Protein AF-S4P0D0-F1 (afdb_monomer)

Nearest PDB structures (foldseek):
  7x1w-assembly1_B  TM=7.779E-01  e=4.301E-10  Homo sapiens
  7shn-assembly1_A  TM=6.141E-01  e=1.086E-09  Homo sapiens
  7shn-assembly1_B  TM=6.143E-01  e=1.155E-09  Homo sapiens
  7yrq-assembly1_B  TM=6.331E-01  e=2.422E-09  Homo sapiens
  7xec-assembly1_B  TM=6.605E-01  e=6.501E-09  Homo sapiens

Solvent-accessible surface area (backbone atoms only — not comparable to full-atom values): 8969 Å² total; per-residue (Å²): 115,72,69,62,68,52,46,54,59,51,52,48,52,55,50,49,50,55,50,52,29,53,51,49,16,49,54,51,30,54,52,51,47,52,51,51,50,52,58,38,63,42,91,55,36,52,58,43,44,76,75,71,35,87,86,52,75,61,56,69,57,48,59,57,54,50,46,50,55,50,28,49,50,52,20,52,49,51,46,66,48,47,53,57,52,52,53,51,49,50,52,53,51,51,51,50,53,51,40,68,73,63,79,50,72,72,61,59,65,59,48,52,51,50,50,52,52,51,49,51,52,51,49,48,59,70,69,48,67,63,58,68,58,54,51,50,52,51,52,52,52,53,50,50,52,52,52,54,50,52,51,48,64,76,43,40,68,63,52,64,74,77,105

InterPro domains:
  IPR011527 ABC transporter type 1, transmembrane domain [PF06472] (2-163)
  IPR050835 ATP-binding cassette sub-family D [PTHR11384] (1-163)

Sequence (163 aa):
MQWFGIAVPATFINSMIRYLESRLALAFRTRLVNHAYELYFKNQTYYKVANLDARIENADHRLTEDVSVFTQSVAHLYSSLTKPCFDLLLIVLTLASYSSKMKGNIFIGPGIATVVICFTGQLLRLLSPRFGALAGEEARMKANLRHVHSRLIAHAEEVAFYG

Secondary structure (DSSP, 8-state):
-HHHHHHHHHHHHHHHHHHHHHHHHHHHHHHHHHHHHHHHHGGGHHHHHHHT-TTSTTHHHIIIIIHHHHHHHHHHHHHHHHHHHHHHHHHHHHHHHHHHHS-S-TTHHHHHHHHHHHHHHHHHHHHS--HHHHHHHHHHHHHHHHHHHHHHHHTHHHHHHH-

Structure (mmCIF, N/CA/C/O backbone):
data_AF-S4P0D0-F1
#
_entry.id   AF-S4P0D0-F1
#
loop_
_atom_site.group_PDB
_atom_site.id
_atom_site.type_symbol
_atom_site.label_atom_id
_atom_site.label_alt_id
_atom_site.label_comp_id
_atom_site.label_asym_id
_atom_site.label_entity_id
_atom_site.label_seq_id
_atom_site.pdbx_PDB_ins_code
_atom_site.Cartn_x
_atom_site.Cartn_y
_atom_site.Cartn_z
_atom_site.occupancy
_atom_site.B_iso_or_equiv
_atom_site.auth_seq_id
_atom_site.auth_comp_id
_atom_site.auth_asym_id
_atom_site.auth_atom_id
_atom_site.pdbx_PDB_model_num
ATOM 1 N N . MET A 1 1 ? 31.768 -14.540 -17.395 1.00 52.28 1 MET A N 1
ATOM 2 C CA . MET A 1 1 ? 31.944 -13.567 -16.288 1.00 52.28 1 MET A CA 1
ATOM 3 C C . MET A 1 1 ? 31.098 -12.291 -16.414 1.00 52.28 1 MET A C 1
ATOM 5 O O . MET A 1 1 ? 30.751 -11.732 -15.386 1.00 52.28 1 MET A O 1
ATOM 9 N N . GLN A 1 2 ? 30.697 -11.840 -17.614 1.00 56.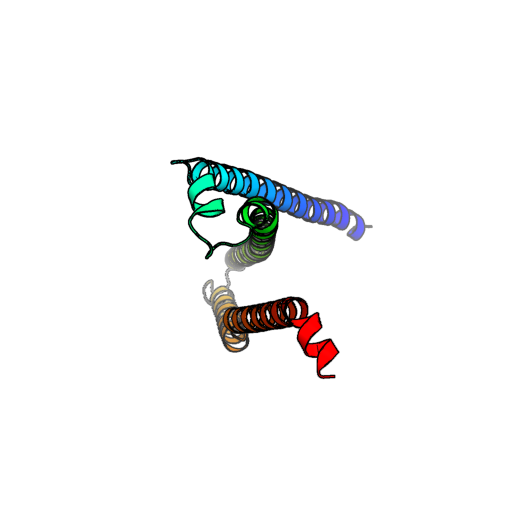16 2 GLN A N 1
ATOM 10 C CA . GLN A 1 2 ? 29.901 -10.603 -17.790 1.00 56.16 2 GLN A CA 1
ATOM 11 C C . GLN A 1 2 ? 28.488 -10.639 -17.162 1.00 56.16 2 GLN A C 1
ATOM 13 O O . GLN A 1 2 ? 27.999 -9.611 -16.708 1.00 56.16 2 GLN A O 1
ATOM 18 N N . TRP A 1 3 ? 27.856 -11.814 -17.055 1.00 60.34 3 TRP A N 1
ATOM 19 C CA . TRP A 1 3 ? 26.532 -11.972 -16.429 1.00 60.34 3 TRP A CA 1
ATOM 20 C C . TRP A 1 3 ? 26.518 -11.712 -14.913 1.00 60.34 3 TRP A C 1
ATOM 22 O O . TRP A 1 3 ? 25.574 -11.115 -14.401 1.00 60.34 3 TRP A O 1
ATOM 32 N N . PHE A 1 4 ? 27.580 -12.092 -14.195 1.00 65.31 4 PHE A N 1
ATOM 33 C CA . PHE A 1 4 ? 27.685 -11.836 -12.752 1.00 65.31 4 PHE A CA 1
ATOM 34 C C . PHE A 1 4 ? 27.838 -10.339 -12.442 1.00 65.31 4 PHE A C 1
ATOM 36 O O . PHE A 1 4 ? 27.270 -9.857 -11.466 1.00 65.31 4 PHE A O 1
ATOM 43 N N . GLY A 1 5 ? 28.536 -9.587 -13.302 1.00 70.12 5 GLY A N 1
ATOM 44 C CA . GLY A 1 5 ? 28.717 -8.139 -13.140 1.00 70.12 5 GLY A CA 1
ATOM 45 C C . GLY A 1 5 ? 27.428 -7.326 -13.304 1.00 70.12 5 GLY A C 1
ATOM 46 O O . GLY A 1 5 ? 27.307 -6.263 -12.708 1.00 70.12 5 GLY A O 1
ATOM 47 N N . ILE A 1 6 ? 26.451 -7.837 -14.060 1.00 71.25 6 ILE A N 1
ATOM 48 C CA . ILE A 1 6 ? 25.135 -7.202 -14.258 1.00 71.25 6 ILE A CA 1
ATOM 49 C C . ILE A 1 6 ? 24.157 -7.594 -13.134 1.00 71.25 6 ILE A C 1
ATOM 51 O O . ILE A 1 6 ? 23.289 -6.807 -12.757 1.00 71.25 6 ILE A O 1
ATOM 55 N N . ALA A 1 7 ? 24.327 -8.777 -12.536 1.00 68.81 7 ALA A N 1
ATOM 56 C CA . ALA A 1 7 ? 23.468 -9.265 -11.459 1.00 68.81 7 ALA A CA 1
ATOM 57 C C . ALA A 1 7 ? 23.605 -8.452 -10.155 1.00 68.81 7 ALA A C 1
ATOM 59 O O . ALA A 1 7 ? 22.614 -8.226 -9.460 1.00 68.81 7 ALA A O 1
ATOM 60 N N . VAL A 1 8 ? 24.805 -7.961 -9.832 1.00 73.88 8 VAL A N 1
ATOM 61 C CA . VAL A 1 8 ? 25.052 -7.152 -8.622 1.00 73.88 8 VAL A CA 1
ATOM 62 C C . VAL A 1 8 ? 24.289 -5.813 -8.640 1.00 73.88 8 VAL A C 1
ATOM 64 O O . VAL A 1 8 ? 23.516 -5.565 -7.715 1.00 73.88 8 VAL A O 1
ATOM 67 N N . PRO A 1 9 ? 24.401 -4.955 -9.674 1.00 76.44 9 PRO A N 1
ATOM 68 C CA . PRO A 1 9 ? 23.624 -3.719 -9.730 1.00 76.44 9 PRO A CA 1
ATOM 69 C C . PRO A 1 9 ? 22.121 -3.981 -9.886 1.00 76.44 9 PRO A C 1
ATOM 71 O O . PRO A 1 9 ? 21.322 -3.256 -9.298 1.00 76.44 9 PRO A O 1
ATOM 74 N N . ALA A 1 10 ? 21.710 -5.036 -10.599 1.00 69.81 10 ALA A N 1
ATOM 75 C CA . ALA A 1 10 ? 20.295 -5.386 -10.736 1.00 69.81 10 ALA A CA 1
ATOM 76 C C . ALA A 1 10 ? 19.653 -5.776 -9.389 1.00 69.81 10 ALA A C 1
ATOM 78 O O . ALA A 1 10 ? 18.572 -5.296 -9.041 1.00 69.81 10 ALA A O 1
ATOM 79 N N . THR A 1 11 ? 20.332 -6.610 -8.595 1.00 75.62 11 THR A N 1
ATOM 80 C CA . THR A 1 11 ? 19.871 -7.000 -7.250 1.00 75.62 11 THR A CA 1
ATOM 81 C C . THR A 1 11 ? 19.911 -5.834 -6.264 1.00 75.62 11 THR A C 1
ATOM 83 O O . THR A 1 11 ? 18.986 -5.695 -5.457 1.00 75.62 11 THR A O 1
ATOM 86 N N . PHE A 1 12 ? 20.912 -4.954 -6.370 1.00 76.12 12 PHE A N 1
ATOM 87 C CA . PHE A 1 12 ? 20.986 -3.717 -5.593 1.00 76.12 12 PHE A CA 1
ATOM 88 C C . PHE A 1 12 ? 19.810 -2.780 -5.897 1.00 76.12 12 PHE A C 1
ATOM 90 O O . PHE A 1 12 ? 19.113 -2.368 -4.973 1.00 76.12 12 PHE A O 1
ATOM 97 N N . ILE A 1 13 ? 19.520 -2.505 -7.174 1.00 73.94 13 ILE A N 1
ATOM 98 C CA . ILE A 1 13 ? 18.388 -1.659 -7.588 1.00 73.94 13 ILE A CA 1
ATOM 99 C C . ILE A 1 13 ? 17.063 -2.265 -7.116 1.00 73.94 13 ILE A C 1
ATOM 101 O O . ILE A 1 13 ? 16.247 -1.569 -6.515 1.00 73.94 13 ILE A O 1
ATOM 105 N N . ASN A 1 14 ? 16.856 -3.569 -7.311 1.00 73.62 14 ASN A N 1
ATOM 106 C CA . ASN A 1 14 ? 15.640 -4.249 -6.863 1.00 73.62 14 ASN A CA 1
ATOM 107 C C . ASN A 1 14 ? 15.442 -4.146 -5.339 1.00 73.62 14 ASN A C 1
ATOM 109 O O . ASN A 1 14 ? 14.333 -3.904 -4.862 1.00 73.62 14 ASN A O 1
ATOM 113 N N . SER A 1 15 ? 16.522 -4.287 -4.570 1.00 73.94 15 SER A N 1
ATOM 114 C CA . SER A 1 15 ? 16.489 -4.155 -3.109 1.00 73.94 15 SER A CA 1
ATOM 115 C C . SER A 1 15 ? 16.254 -2.707 -2.675 1.00 73.94 15 SER A C 1
ATOM 117 O O . SER A 1 15 ? 15.461 -2.453 -1.770 1.00 73.94 15 SER A O 1
ATOM 119 N N . MET A 1 16 ? 16.873 -1.747 -3.366 1.00 71.06 16 MET A N 1
ATOM 120 C CA . MET A 1 16 ? 16.689 -0.314 -3.141 1.00 71.06 16 MET A CA 1
ATOM 121 C C . MET A 1 16 ? 15.232 0.097 -3.378 1.00 71.06 16 MET A C 1
ATOM 123 O O . MET A 1 16 ? 14.654 0.810 -2.560 1.00 71.06 16 MET A O 1
ATOM 127 N N . ILE A 1 17 ? 14.592 -0.417 -4.433 1.00 70.44 17 ILE A N 1
ATOM 128 C CA . ILE A 1 17 ? 13.170 -0.165 -4.693 1.00 70.44 17 ILE A CA 1
ATOM 129 C C . ILE A 1 17 ? 12.297 -0.704 -3.551 1.00 70.44 17 ILE A C 1
ATOM 131 O O . ILE A 1 17 ? 11.421 0.014 -3.073 1.00 70.44 17 ILE A O 1
ATOM 135 N N . ARG A 1 18 ? 12.559 -1.922 -3.054 1.00 67.25 18 ARG A N 1
ATOM 136 C CA . ARG A 1 18 ? 11.834 -2.486 -1.894 1.00 67.25 18 ARG A CA 1
ATOM 137 C C . ARG A 1 18 ? 12.028 -1.651 -0.625 1.00 67.25 18 ARG A C 1
ATOM 139 O O . ARG A 1 18 ? 11.092 -1.477 0.158 1.00 67.25 18 ARG A O 1
ATOM 146 N N . TYR A 1 19 ? 13.227 -1.110 -0.423 1.00 74.19 19 TYR A N 1
ATOM 147 C CA . TYR A 1 19 ? 13.521 -0.225 0.701 1.00 74.19 19 TYR A CA 1
ATOM 148 C C . TYR A 1 19 ? 12.751 1.100 0.601 1.00 74.19 19 TYR A C 1
ATOM 150 O O . TYR A 1 19 ? 12.107 1.511 1.565 1.00 74.19 19 TYR A O 1
ATOM 158 N N . LEU A 1 20 ? 12.760 1.745 -0.569 1.00 70.12 20 LEU A N 1
ATOM 159 C CA . LEU A 1 20 ? 12.004 2.974 -0.837 1.00 70.12 20 LEU A CA 1
ATOM 160 C C . LEU A 1 20 ? 10.493 2.770 -0.682 1.00 70.12 20 LEU A C 1
ATOM 162 O O . LEU A 1 20 ? 9.831 3.599 -0.063 1.00 70.12 20 LEU A O 1
ATOM 166 N N . GLU A 1 21 ? 9.965 1.652 -1.178 1.00 67.50 21 GLU A N 1
ATOM 167 C CA . GLU A 1 21 ? 8.576 1.229 -0.984 1.00 67.50 21 GLU A CA 1
ATOM 168 C C . GLU A 1 21 ? 8.219 1.142 0.503 1.00 67.50 21 GLU A C 1
ATOM 170 O O . GLU A 1 21 ? 7.267 1.778 0.954 1.00 67.50 21 GLU A O 1
ATOM 175 N N . SER A 1 22 ? 9.037 0.433 1.283 1.00 66.88 22 SER A N 1
ATOM 176 C CA . SER A 1 22 ? 8.842 0.275 2.729 1.00 66.88 22 SER A CA 1
ATOM 177 C C . SER A 1 22 ? 8.925 1.613 3.468 1.00 66.88 22 SER A C 1
ATOM 179 O O . SER A 1 22 ? 8.136 1.894 4.372 1.00 66.88 22 SER A O 1
ATOM 181 N N . ARG A 1 23 ? 9.853 2.487 3.064 1.00 73.50 23 ARG A N 1
ATOM 182 C CA . ARG A 1 23 ? 9.989 3.832 3.635 1.00 73.50 23 ARG A CA 1
ATOM 183 C C . ARG A 1 23 ? 8.799 4.728 3.325 1.00 73.50 23 ARG A C 1
ATOM 185 O O . ARG A 1 23 ? 8.366 5.475 4.202 1.00 73.50 23 ARG A O 1
ATOM 192 N N . LEU A 1 24 ? 8.277 4.663 2.105 1.00 72.12 24 LEU A N 1
ATOM 193 C CA . LEU A 1 24 ? 7.101 5.422 1.707 1.00 72.12 24 LEU A CA 1
ATOM 194 C C . LEU A 1 24 ? 5.851 4.914 2.433 1.00 72.12 24 LEU A C 1
ATOM 196 O O . LEU A 1 24 ? 5.064 5.729 2.913 1.00 72.12 24 LEU A O 1
ATOM 200 N N . ALA A 1 25 ? 5.726 3.592 2.598 1.00 67.69 25 ALA A N 1
ATOM 201 C CA . ALA A 1 25 ? 4.703 2.976 3.439 1.00 67.69 25 ALA A CA 1
ATOM 202 C C . ALA A 1 25 ? 4.716 3.555 4.838 1.00 67.69 25 ALA A C 1
ATOM 204 O O . ALA A 1 25 ? 3.699 4.020 5.341 1.00 67.69 25 ALA A O 1
ATOM 205 N N . LEU A 1 26 ? 5.894 3.577 5.452 1.00 71.50 26 LEU A N 1
ATOM 206 C CA . LEU A 1 26 ? 6.045 4.081 6.799 1.00 71.50 26 LEU A CA 1
ATOM 207 C C . LEU A 1 26 ? 5.672 5.566 6.884 1.00 71.50 26 LEU A C 1
ATOM 209 O O . LEU A 1 26 ? 4.951 5.951 7.796 1.00 71.50 26 LEU A O 1
ATOM 213 N N . ALA A 1 27 ? 6.096 6.389 5.920 1.00 75.88 27 ALA A N 1
ATOM 214 C CA . ALA A 1 27 ? 5.778 7.816 5.895 1.00 75.88 27 ALA A CA 1
ATOM 215 C C . ALA A 1 27 ? 4.272 8.089 5.738 1.00 75.88 27 ALA A C 1
ATOM 217 O O . ALA A 1 27 ? 3.719 8.915 6.471 1.00 75.88 27 ALA A O 1
ATOM 218 N N . PHE A 1 28 ? 3.597 7.381 4.826 1.00 73.31 28 PHE A N 1
ATOM 219 C CA . PHE A 1 28 ? 2.142 7.459 4.698 1.00 73.31 28 PHE A CA 1
ATOM 220 C C . PHE A 1 28 ? 1.451 6.976 5.968 1.00 73.31 28 PHE A C 1
ATOM 222 O O . PHE A 1 28 ? 0.520 7.636 6.424 1.00 73.31 28 PHE A O 1
ATOM 229 N N . ARG A 1 29 ? 1.932 5.879 6.571 1.00 72.31 29 ARG A N 1
ATOM 230 C CA . ARG A 1 29 ? 1.322 5.289 7.769 1.00 72.31 29 ARG A CA 1
ATOM 231 C C . ARG A 1 29 ? 1.382 6.287 8.900 1.00 72.31 29 ARG A C 1
ATOM 233 O O . ARG A 1 29 ? 0.364 6.576 9.504 1.00 72.31 29 ARG A O 1
ATOM 240 N N . THR A 1 30 ? 2.551 6.874 9.133 1.00 72.12 30 THR A N 1
ATOM 241 C CA . THR A 1 30 ? 2.740 7.884 10.172 1.00 72.12 30 THR A CA 1
ATOM 242 C C . THR A 1 30 ? 1.823 9.088 9.960 1.00 72.12 30 THR A C 1
ATOM 244 O O . THR A 1 30 ? 1.191 9.533 10.911 1.00 72.12 30 THR A O 1
ATOM 247 N N . ARG A 1 31 ? 1.682 9.597 8.727 1.00 80.81 31 ARG A N 1
ATOM 248 C CA . ARG A 1 31 ? 0.770 10.723 8.451 1.00 80.81 31 ARG A CA 1
ATOM 249 C C . ARG A 1 31 ? -0.696 10.361 8.658 1.00 80.81 31 ARG A C 1
ATOM 251 O O . ARG A 1 31 ? -1.424 11.143 9.259 1.00 80.81 31 ARG A O 1
ATOM 258 N N . LEU A 1 32 ? -1.116 9.196 8.175 1.00 76.19 32 LEU A N 1
ATOM 259 C CA . LEU A 1 32 ? -2.501 8.753 8.268 1.00 76.19 32 LEU A CA 1
ATOM 260 C C . LEU A 1 32 ? -2.889 8.437 9.713 1.00 76.19 32 LEU A C 1
ATOM 262 O O . LEU A 1 32 ? -3.935 8.884 10.165 1.00 76.19 32 LEU A O 1
ATOM 266 N N . VAL A 1 33 ? -2.017 7.743 10.448 1.00 71.06 33 VAL A N 1
ATOM 267 C CA . VAL A 1 33 ? -2.180 7.458 11.879 1.00 71.06 33 VAL A CA 1
ATOM 268 C C . VAL A 1 33 ? -2.262 8.761 12.668 1.00 71.06 33 VAL A C 1
ATOM 270 O O . VAL A 1 33 ? -3.211 8.942 13.421 1.00 71.06 33 VAL A O 1
ATOM 273 N N . ASN A 1 34 ? -1.334 9.700 12.459 1.00 78.56 34 ASN A N 1
ATOM 274 C CA . ASN A 1 34 ? -1.360 10.981 13.172 1.00 78.56 34 ASN A CA 1
ATOM 275 C C . ASN A 1 34 ? -2.647 11.763 12.890 1.00 78.56 34 ASN A C 1
ATOM 277 O O . ASN A 1 34 ? -3.252 12.284 13.821 1.00 78.56 34 ASN A O 1
ATOM 281 N N . HIS A 1 35 ? -3.096 11.802 11.634 1.00 81.69 35 HIS A N 1
ATOM 282 C CA . HIS A 1 35 ? -4.338 12.479 11.272 1.00 81.69 35 HIS A CA 1
ATOM 283 C C . HIS A 1 35 ? -5.580 11.782 11.851 1.00 81.69 35 HIS A C 1
ATOM 285 O O . HIS A 1 35 ? -6.490 12.443 12.347 1.00 81.69 35 HIS A O 1
ATOM 291 N N . ALA A 1 36 ? -5.608 10.446 11.837 1.00 75.12 36 ALA A N 1
ATOM 292 C CA . ALA A 1 36 ? -6.690 9.659 12.419 1.00 75.12 36 ALA A CA 1
ATOM 293 C C . ALA A 1 36 ? -6.770 9.851 13.942 1.00 75.12 36 ALA A C 1
ATOM 295 O O . ALA A 1 36 ? -7.860 10.062 14.470 1.00 75.12 36 ALA A O 1
ATOM 296 N N . TYR A 1 37 ? -5.628 9.856 14.639 1.00 73.62 37 TYR A N 1
ATOM 297 C CA . TYR A 1 37 ? -5.568 10.144 16.074 1.00 73.62 37 TYR A CA 1
ATOM 298 C C . TYR A 1 37 ? -5.951 11.589 16.396 1.00 73.62 37 TYR A C 1
ATOM 300 O O . TYR A 1 37 ? -6.689 11.815 17.351 1.00 73.62 37 TYR A O 1
ATOM 308 N N . GLU A 1 38 ? -5.513 12.568 15.601 1.00 82.88 38 GLU A N 1
ATOM 309 C CA . GLU A 1 38 ? -5.923 13.966 15.771 1.00 82.88 38 GLU A CA 1
ATOM 310 C C . GLU A 1 38 ? -7.450 14.107 15.675 1.00 82.88 38 GLU A C 1
ATOM 312 O O . GLU A 1 38 ? -8.068 14.763 16.514 1.00 82.88 38 GLU A O 1
ATOM 317 N N . LEU A 1 39 ? -8.079 13.428 14.710 1.00 79.81 39 LEU A N 1
ATOM 318 C CA . LEU A 1 39 ? -9.533 13.415 14.557 1.00 79.81 39 LEU A CA 1
ATOM 319 C C . LEU A 1 39 ? -10.237 12.676 15.707 1.00 79.81 39 LEU A C 1
ATOM 321 O O . LEU A 1 39 ? -11.260 13.151 16.200 1.00 79.81 39 LEU A O 1
ATOM 325 N N . TYR A 1 40 ? -9.679 11.550 16.156 1.00 69.38 40 TYR A N 1
ATOM 326 C CA . TYR A 1 40 ? -10.216 10.743 17.255 1.00 69.38 40 TYR A CA 1
ATOM 327 C C . TYR A 1 40 ? -10.195 11.499 18.596 1.00 69.38 40 TYR A C 1
ATOM 329 O O . TYR A 1 40 ? -11.166 11.459 19.357 1.00 69.38 40 TYR A O 1
ATOM 337 N N . PHE A 1 41 ? -9.124 12.252 18.871 1.00 75.69 41 PHE A N 1
ATOM 338 C CA . PHE A 1 41 ? -8.998 13.050 20.095 1.00 75.69 41 PHE A CA 1
ATOM 339 C C . PHE A 1 41 ? -9.726 14.399 20.036 1.00 75.69 41 PHE A C 1
ATOM 341 O O . PHE A 1 41 ? -10.055 14.970 21.080 1.00 75.69 41 PHE A O 1
ATOM 348 N N . LYS A 1 42 ? -10.038 14.916 18.844 1.00 77.88 42 LYS A N 1
ATOM 349 C CA . LYS A 1 42 ? -10.787 16.169 18.696 1.00 77.88 42 LYS A CA 1
ATOM 350 C C . LYS A 1 42 ? -12.210 16.030 19.248 1.00 77.88 42 LYS A C 1
ATOM 352 O O . LYS A 1 42 ? -12.881 15.030 19.016 1.00 77.88 42 LYS A O 1
ATOM 357 N N . ASN A 1 43 ? -12.708 17.056 19.945 1.00 68.88 43 ASN A N 1
ATOM 358 C CA . ASN A 1 43 ? -14.109 17.175 20.397 1.00 68.88 43 ASN A CA 1
ATOM 359 C C . ASN A 1 43 ? -14.658 15.994 21.229 1.00 68.88 43 ASN A C 1
ATOM 361 O O . ASN A 1 43 ? -15.858 15.710 21.166 1.00 68.88 43 ASN A O 1
ATOM 365 N N . GLN A 1 44 ? -13.798 15.310 21.998 1.00 65.38 44 GLN A N 1
ATOM 366 C CA . GLN A 1 44 ? -14.170 14.116 22.776 1.00 65.38 44 GLN A CA 1
ATOM 367 C C . GLN A 1 44 ? -14.825 13.028 21.909 1.00 65.38 44 GLN A C 1
ATOM 369 O O . GLN A 1 44 ? -15.686 12.276 22.370 1.00 65.38 44 GLN A O 1
ATOM 374 N N . THR A 1 45 ? -14.433 12.955 20.634 1.00 66.81 45 THR A N 1
ATOM 375 C CA . THR A 1 45 ? -14.993 11.990 19.683 1.00 66.81 45 THR A CA 1
ATOM 376 C C . THR A 1 45 ? -14.727 10.560 20.147 1.00 66.81 45 THR A C 1
ATOM 378 O O . THR A 1 45 ? -15.615 9.732 20.000 1.00 66.81 45 THR A O 1
ATOM 381 N N . TYR A 1 46 ? -13.608 10.298 20.835 1.00 66.44 46 TYR A N 1
ATOM 382 C CA . TYR A 1 46 ? -13.355 9.025 21.520 1.00 66.44 46 TYR A CA 1
ATOM 383 C C . TYR A 1 46 ? -14.520 8.584 22.426 1.00 66.44 46 TYR A C 1
ATOM 385 O O . TYR A 1 46 ? -14.960 7.444 22.351 1.00 66.44 46 TYR A O 1
ATOM 393 N N . TYR A 1 47 ? -15.088 9.495 23.224 1.00 61.75 47 TYR A N 1
ATOM 394 C CA . TYR A 1 47 ? -16.180 9.181 24.149 1.00 61.75 47 TYR A CA 1
ATOM 395 C C . TYR A 1 47 ? -17.508 8.995 23.408 1.00 61.75 47 TYR A C 1
ATOM 397 O O . TYR A 1 47 ? -18.314 8.136 23.753 1.00 61.75 47 TYR A O 1
ATOM 405 N N . LYS A 1 48 ? -17.729 9.776 22.345 1.00 68.50 48 LYS A N 1
ATOM 406 C CA . LYS A 1 48 ? -18.929 9.656 21.506 1.00 68.50 48 LYS A CA 1
ATOM 407 C C . LYS A 1 48 ? -18.937 8.363 20.697 1.00 68.50 48 LYS A C 1
ATOM 409 O O . LYS A 1 48 ? -19.959 7.698 20.626 1.00 68.50 48 LYS A O 1
ATOM 414 N N . VAL A 1 49 ? -17.802 7.986 20.128 1.00 68.00 49 VAL A N 1
ATOM 415 C CA . VAL A 1 49 ? -17.677 6.774 19.317 1.00 68.00 49 VAL A CA 1
ATOM 416 C C . VAL A 1 49 ? -17.646 5.523 20.196 1.00 68.00 49 VAL A C 1
ATOM 418 O O . VAL A 1 49 ? -18.262 4.535 19.830 1.00 68.00 49 VAL A O 1
ATOM 421 N N . ALA A 1 50 ? -17.008 5.563 21.370 1.00 62.97 50 ALA A N 1
ATOM 422 C CA . ALA A 1 50 ? -16.973 4.409 22.270 1.00 62.97 50 ALA A CA 1
ATOM 423 C C . ALA A 1 50 ? -18.293 4.181 23.029 1.00 62.97 50 ALA A C 1
ATOM 425 O O . ALA A 1 50 ? -18.648 3.038 23.293 1.00 62.97 50 ALA A O 1
ATOM 426 N N . ASN A 1 51 ? -19.012 5.252 23.394 1.00 60.03 51 ASN A N 1
ATOM 427 C CA . ASN A 1 51 ? -20.117 5.165 24.358 1.00 60.03 51 ASN A CA 1
ATOM 428 C C . ASN A 1 51 ? -21.486 5.619 23.816 1.00 60.03 51 ASN A C 1
ATOM 430 O O . ASN A 1 51 ? -22.502 5.290 24.421 1.00 60.03 51 ASN A O 1
ATOM 434 N N . LEU A 1 52 ? -21.541 6.396 22.723 1.00 61.94 52 LEU A N 1
ATOM 435 C CA . LEU A 1 52 ? -22.791 6.954 22.171 1.00 61.94 52 LEU A CA 1
ATOM 436 C C . LEU A 1 52 ? -23.159 6.394 20.787 1.00 61.94 52 LEU A C 1
ATOM 438 O O . LEU A 1 52 ? -24.324 6.489 20.403 1.00 61.94 52 LEU A O 1
ATOM 442 N N . ASP A 1 53 ? -22.214 5.810 20.047 1.00 62.34 53 ASP A N 1
ATOM 443 C CA . ASP A 1 53 ? -22.442 5.313 18.688 1.00 62.34 53 ASP A CA 1
ATOM 444 C C . ASP A 1 53 ? -22.113 3.817 18.565 1.00 62.34 53 ASP A C 1
ATOM 446 O O . ASP A 1 53 ? -20.990 3.417 18.272 1.00 62.34 53 ASP A O 1
ATOM 450 N N . ALA A 1 54 ? -23.126 2.967 18.754 1.00 62.00 54 ALA A N 1
ATOM 451 C CA . ALA A 1 54 ? -22.999 1.511 18.625 1.00 62.00 54 ALA A CA 1
ATOM 452 C C . ALA A 1 54 ? -22.801 1.027 17.171 1.00 62.00 54 ALA A C 1
ATOM 454 O O . ALA A 1 54 ? -22.687 -0.171 16.928 1.00 62.00 54 ALA A O 1
ATOM 455 N N . ARG A 1 55 ? -22.784 1.928 16.175 1.00 61.31 55 ARG A N 1
ATOM 456 C CA . ARG A 1 55 ? -22.586 1.550 14.763 1.00 61.31 55 ARG A CA 1
ATOM 457 C C . ARG A 1 55 ? -21.123 1.266 14.426 1.00 61.31 55 ARG A C 1
ATOM 459 O O . ARG A 1 55 ? -20.863 0.601 13.423 1.00 61.31 55 ARG A O 1
ATOM 466 N N . ILE A 1 56 ? -20.179 1.786 15.213 1.00 64.19 56 ILE A N 1
ATOM 467 C CA . ILE A 1 56 ? -18.739 1.593 15.014 1.00 64.19 56 ILE A CA 1
ATOM 468 C C . ILE A 1 56 ? -18.206 0.735 16.163 1.00 64.19 56 ILE A C 1
ATOM 470 O O . ILE A 1 56 ? -17.687 1.238 17.154 1.00 64.19 56 ILE A O 1
ATOM 474 N N . GLU A 1 57 ? -18.330 -0.583 16.022 1.00 61.59 57 GLU A N 1
ATOM 475 C CA . GLU A 1 57 ? -17.743 -1.526 16.976 1.00 61.59 57 GLU A CA 1
ATOM 476 C C . GLU A 1 57 ? -16.207 -1.478 16.926 1.00 61.59 57 GLU A C 1
ATOM 478 O O . GLU A 1 57 ? -15.602 -1.466 15.849 1.00 61.59 57 GLU A O 1
ATOM 483 N N . ASN A 1 58 ? -15.573 -1.506 18.103 1.00 66.31 58 ASN A N 1
ATOM 484 C CA . ASN A 1 58 ? -14.121 -1.629 18.275 1.00 66.31 58 ASN A CA 1
ATOM 485 C C . ASN A 1 58 ? -13.306 -0.562 17.519 1.00 66.31 58 ASN A C 1
ATOM 487 O O . ASN A 1 58 ? -12.326 -0.879 16.839 1.00 66.31 58 ASN A O 1
ATOM 491 N N . ALA A 1 59 ? -13.705 0.710 17.636 1.00 67.19 59 ALA A N 1
ATOM 492 C CA . ALA A 1 59 ? -13.032 1.840 16.990 1.00 67.19 59 ALA A CA 1
ATOM 493 C C . ALA A 1 59 ? -11.516 1.866 17.250 1.00 67.19 59 ALA A C 1
ATOM 495 O O . ALA A 1 59 ? -10.744 2.161 16.341 1.00 67.19 59 ALA A O 1
ATOM 496 N N . ASP A 1 60 ? -11.094 1.475 18.451 1.00 68.12 60 ASP A N 1
ATOM 497 C CA . ASP A 1 60 ? -9.694 1.454 18.874 1.00 68.12 60 ASP A CA 1
ATOM 498 C C . ASP A 1 60 ? -8.886 0.432 18.065 1.00 68.12 60 ASP A C 1
ATOM 500 O O . ASP A 1 60 ? -7.816 0.754 17.554 1.00 68.12 60 ASP A O 1
ATOM 504 N N . HIS A 1 61 ? -9.446 -0.767 17.862 1.00 67.12 61 HIS A N 1
ATOM 505 C CA . HIS A 1 61 ? -8.853 -1.819 17.033 1.00 67.12 61 HIS A CA 1
ATOM 506 C C . HIS A 1 61 ? -8.782 -1.395 15.562 1.00 67.12 61 HIS A C 1
ATOM 508 O O . HIS A 1 61 ? -7.785 -1.642 14.887 1.00 67.12 61 HIS A O 1
ATOM 514 N N . ARG A 1 62 ? -9.808 -0.705 15.045 1.00 68.50 62 ARG A N 1
ATOM 515 C CA . ARG A 1 62 ? -9.776 -0.192 13.663 1.00 68.50 62 ARG A CA 1
ATOM 516 C C . ARG A 1 62 ? -8.739 0.923 13.490 1.00 68.50 62 ARG A C 1
ATOM 518 O O . ARG A 1 62 ? -8.125 1.033 12.432 1.00 68.50 62 ARG A O 1
ATOM 525 N N . LEU A 1 63 ? -8.512 1.740 14.518 1.00 68.75 63 LEU A N 1
ATOM 526 C CA . LEU A 1 63 ? -7.572 2.859 14.461 1.00 68.75 63 LEU A CA 1
ATOM 527 C C . LEU A 1 63 ? -6.106 2.396 14.402 1.00 68.75 63 LEU A C 1
ATOM 529 O O . LEU A 1 63 ? -5.293 3.024 13.724 1.00 68.75 63 LEU A O 1
ATOM 533 N N . THR A 1 64 ? -5.758 1.303 15.082 1.00 67.69 64 THR A N 1
ATOM 534 C CA . THR A 1 64 ? -4.393 0.750 15.094 1.00 67.69 64 THR A CA 1
ATOM 535 C C . THR A 1 64 ? -4.170 -0.314 14.024 1.00 67.69 64 THR A C 1
ATOM 537 O O . THR A 1 64 ? -3.216 -0.204 13.248 1.00 67.69 64 THR A O 1
ATOM 540 N N . GLU A 1 65 ? -5.036 -1.325 13.955 1.00 71.50 65 GLU A N 1
ATOM 541 C CA . GLU A 1 65 ? -4.861 -2.496 13.088 1.00 71.50 65 GLU A CA 1
ATOM 542 C C . GLU A 1 65 ? -5.156 -2.134 11.625 1.00 71.50 65 GLU A C 1
ATOM 544 O O . GLU A 1 65 ? -4.273 -2.221 10.765 1.00 71.50 65 GLU A O 1
ATOM 549 N N . ASP A 1 66 ? -6.363 -1.629 11.340 1.00 75.38 66 ASP A N 1
ATOM 550 C CA . ASP A 1 66 ? -6.816 -1.414 9.960 1.00 75.38 66 ASP A CA 1
ATOM 551 C C . ASP A 1 66 ? -6.029 -0.288 9.273 1.00 75.38 66 ASP A C 1
ATOM 553 O O . ASP A 1 66 ? -5.711 -0.390 8.087 1.00 75.38 66 ASP A O 1
ATOM 557 N N . VAL A 1 67 ? -5.630 0.759 10.006 1.00 72.81 67 VAL A N 1
ATOM 558 C CA . VAL A 1 67 ? -4.789 1.840 9.458 1.00 72.81 67 VAL A CA 1
ATOM 559 C C . VAL A 1 67 ? -3.407 1.316 9.061 1.00 72.81 67 VAL A C 1
ATOM 561 O O . VAL A 1 67 ? -2.861 1.721 8.026 1.00 72.81 67 VAL A O 1
ATOM 564 N N . SER A 1 68 ? -2.832 0.395 9.840 1.00 70.06 68 SER A N 1
ATOM 565 C CA . SER A 1 68 ? -1.536 -0.206 9.515 1.00 70.06 68 SER A CA 1
ATOM 566 C C . SER A 1 68 ? -1.614 -1.056 8.240 1.00 70.06 68 SER A C 1
ATOM 568 O O . SER A 1 68 ? -0.826 -0.841 7.312 1.00 70.06 68 SER A O 1
ATOM 570 N N . VAL A 1 69 ? -2.631 -1.919 8.141 1.00 74.19 69 VAL A N 1
ATOM 571 C CA . VAL A 1 69 ? -2.877 -2.807 6.996 1.00 74.19 69 VAL A CA 1
ATOM 572 C C . VAL A 1 69 ? -3.204 -2.007 5.738 1.00 74.19 69 VAL A C 1
ATOM 574 O O . VAL A 1 69 ? -2.655 -2.274 4.663 1.00 74.19 69 VAL A O 1
ATOM 577 N N . PHE A 1 70 ? -4.052 -0.984 5.862 1.00 74.94 70 PHE A N 1
ATOM 578 C CA . PHE A 1 70 ? -4.390 -0.089 4.762 1.00 74.94 70 PHE A CA 1
ATOM 579 C C . PHE A 1 70 ? -3.143 0.603 4.223 1.00 74.94 70 PHE A C 1
ATOM 581 O O . PHE A 1 70 ? -2.884 0.579 3.020 1.00 74.94 70 PHE A O 1
ATOM 588 N N . THR A 1 71 ? -2.324 1.175 5.105 1.00 70.38 71 THR A N 1
ATOM 589 C CA . THR A 1 71 ? -1.178 1.946 4.634 1.00 70.38 71 THR A CA 1
ATOM 590 C C . THR A 1 71 ? -0.098 1.066 4.006 1.00 70.38 71 THR A C 1
ATOM 592 O O . THR A 1 71 ? 0.517 1.449 3.009 1.00 70.38 71 THR A O 1
ATOM 595 N N . GLN A 1 72 ? 0.102 -0.139 4.539 1.00 72.38 72 GLN A N 1
ATOM 596 C CA . GLN A 1 72 ? 0.995 -1.125 3.937 1.00 72.38 72 GLN A CA 1
ATOM 597 C C . GLN A 1 72 ? 0.508 -1.546 2.543 1.00 72.38 72 GLN A C 1
ATOM 599 O O . GLN A 1 72 ? 1.305 -1.615 1.607 1.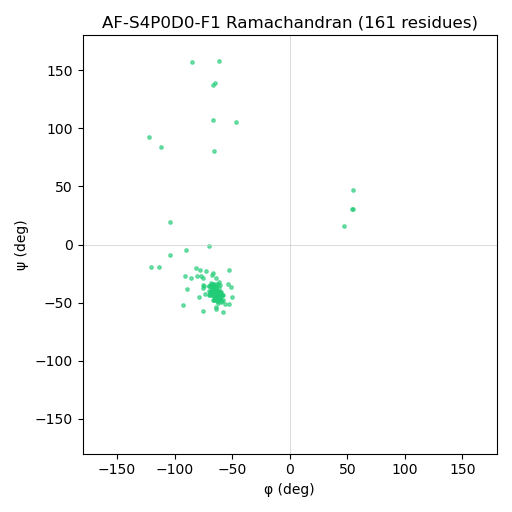00 72.38 72 GLN A O 1
ATOM 604 N N . SER A 1 73 ? -0.804 -1.724 2.373 1.00 73.75 73 SER A N 1
ATOM 605 C CA . SER A 1 73 ? -1.417 -2.029 1.075 1.00 73.75 73 SER A CA 1
ATOM 606 C C . SER A 1 73 ? -1.253 -0.883 0.071 1.00 73.75 73 SER A C 1
ATOM 608 O O . SER A 1 73 ? -0.904 -1.125 -1.083 1.00 73.75 73 SER A O 1
ATOM 610 N N . VAL A 1 74 ? -1.438 0.371 0.501 1.00 71.06 74 VAL A N 1
ATOM 611 C CA . VAL A 1 74 ? -1.246 1.567 -0.344 1.00 71.06 74 VAL A CA 1
ATOM 612 C C . VAL A 1 74 ? 0.200 1.694 -0.811 1.00 71.06 74 VAL A C 1
ATOM 614 O O . VAL A 1 74 ? 0.455 2.002 -1.974 1.00 71.06 74 VAL A O 1
ATOM 617 N N . ALA A 1 75 ? 1.163 1.438 0.066 1.00 71.56 75 ALA A N 1
ATOM 618 C CA . ALA A 1 75 ? 2.570 1.517 -0.299 1.00 71.56 75 ALA A CA 1
ATOM 619 C C . ALA A 1 75 ? 2.995 0.412 -1.260 1.00 71.56 75 ALA A C 1
ATOM 621 O O . ALA A 1 75 ? 3.711 0.672 -2.230 1.00 71.56 75 ALA A O 1
ATOM 622 N N . HIS A 1 76 ? 2.490 -0.798 -1.015 1.00 70.75 76 HIS A N 1
ATOM 623 C CA . HIS A 1 76 ? 2.690 -1.918 -1.914 1.00 70.75 76 HIS A CA 1
ATOM 624 C C . HIS A 1 76 ? 2.093 -1.631 -3.293 1.00 70.75 76 HIS A C 1
ATOM 626 O O . HIS A 1 76 ? 2.739 -1.850 -4.319 1.00 70.75 76 HIS A O 1
ATOM 632 N N . LEU A 1 77 ? 0.888 -1.054 -3.333 1.00 72.56 77 LEU A N 1
ATOM 633 C CA . LEU A 1 77 ? 0.256 -0.602 -4.567 1.00 72.56 77 LEU A CA 1
ATOM 634 C C . LEU A 1 77 ? 1.098 0.471 -5.272 1.00 72.56 77 LEU A C 1
ATOM 636 O O . LEU A 1 77 ? 1.336 0.363 -6.472 1.00 72.56 77 LEU A O 1
ATOM 640 N N . TYR A 1 78 ? 1.605 1.467 -4.541 1.00 67.62 78 TYR A N 1
ATOM 641 C CA . TYR A 1 78 ? 2.445 2.523 -5.106 1.00 67.62 78 TYR A CA 1
ATOM 642 C C . TYR A 1 78 ? 3.702 1.959 -5.782 1.00 67.62 78 TYR A C 1
ATOM 644 O O . TYR A 1 78 ? 3.998 2.307 -6.924 1.00 67.62 78 TYR A O 1
ATOM 652 N N . SER A 1 79 ? 4.427 1.051 -5.127 1.00 66.62 79 SER A N 1
ATOM 653 C CA . SER A 1 79 ? 5.612 0.410 -5.718 1.00 66.62 79 SER A CA 1
ATOM 654 C C . SER A 1 79 ? 5.268 -0.510 -6.888 1.00 66.62 79 SER A C 1
ATOM 656 O O . SER A 1 79 ? 5.970 -0.520 -7.903 1.00 66.62 79 SER A O 1
ATOM 658 N N . SER A 1 80 ? 4.153 -1.235 -6.779 1.00 67.31 80 SER A N 1
ATOM 659 C CA . SER A 1 80 ? 3.644 -2.117 -7.834 1.00 67.31 80 SER A CA 1
ATOM 660 C C . SER A 1 80 ? 3.176 -1.354 -9.076 1.00 67.31 80 SER A C 1
ATOM 662 O O . SER A 1 80 ? 3.190 -1.918 -10.163 1.00 67.31 80 SER A O 1
ATOM 664 N N . LEU A 1 81 ? 2.805 -0.076 -8.942 1.00 67.00 81 LEU A N 1
ATOM 665 C CA . LEU A 1 81 ? 2.483 0.818 -10.060 1.00 67.00 81 LEU A CA 1
ATOM 666 C C . LEU A 1 81 ? 3.716 1.560 -10.595 1.00 67.00 81 LEU A C 1
ATOM 668 O O . LEU A 1 81 ? 3.860 1.735 -11.803 1.00 67.00 81 LEU A O 1
ATOM 672 N N . THR A 1 82 ? 4.623 1.979 -9.709 1.00 64.69 82 THR A N 1
ATOM 673 C CA . THR A 1 82 ? 5.791 2.796 -10.074 1.00 64.69 82 THR A CA 1
ATOM 674 C C . THR A 1 82 ? 6.762 2.034 -10.973 1.00 64.69 82 THR A C 1
ATOM 676 O O . THR A 1 82 ? 7.261 2.613 -11.934 1.00 64.69 82 THR A O 1
ATOM 679 N N . LYS A 1 83 ? 6.995 0.738 -10.707 1.00 66.44 83 LYS A N 1
ATOM 680 C CA . LYS A 1 83 ? 7.851 -0.121 -11.548 1.00 66.44 83 LYS A CA 1
ATOM 681 C C . LYS A 1 83 ? 7.354 -0.173 -13.009 1.00 66.44 83 LYS A C 1
ATOM 683 O O . LYS A 1 83 ? 8.089 0.296 -13.873 1.00 66.44 83 LYS A O 1
ATOM 688 N N . PRO A 1 84 ? 6.108 -0.602 -13.304 1.00 67.06 84 PRO A N 1
ATOM 689 C CA . PRO A 1 84 ? 5.591 -0.605 -14.673 1.00 67.06 84 PRO A CA 1
ATOM 690 C C . PRO A 1 84 ? 5.535 0.783 -15.322 1.00 67.06 84 PRO A C 1
ATOM 692 O O . PRO A 1 84 ? 5.777 0.895 -16.519 1.00 67.06 84 PRO A O 1
ATOM 695 N N . CYS A 1 85 ? 5.244 1.848 -14.566 1.00 64.06 85 CYS A N 1
ATOM 696 C CA . CYS A 1 85 ? 5.279 3.214 -15.104 1.00 64.06 85 CYS A CA 1
ATOM 697 C C . CYS A 1 85 ? 6.689 3.628 -15.542 1.00 64.06 85 CYS A C 1
ATOM 699 O O . CYS A 1 85 ? 6.857 4.217 -16.609 1.00 64.06 85 CYS A O 1
ATOM 701 N N . PHE A 1 86 ? 7.698 3.325 -14.726 1.00 69.12 86 PHE A N 1
ATOM 702 C CA . PHE A 1 86 ? 9.090 3.623 -15.043 1.00 69.12 86 PHE A CA 1
ATOM 703 C C . PHE A 1 86 ? 9.585 2.788 -16.228 1.00 69.12 86 PHE A C 1
ATOM 705 O O . PHE A 1 86 ? 10.187 3.339 -17.149 1.00 69.12 86 PHE A O 1
ATOM 712 N N . ASP A 1 87 ? 9.254 1.496 -16.259 1.00 71.56 87 ASP A N 1
ATOM 713 C CA . ASP A 1 87 ? 9.582 0.608 -17.377 1.00 71.56 87 ASP A CA 1
ATOM 714 C C . ASP A 1 87 ? 8.934 1.092 -18.684 1.00 71.56 87 ASP A C 1
ATOM 716 O O . ASP A 1 87 ? 9.598 1.173 -19.717 1.00 71.56 87 ASP A O 1
ATOM 720 N N . LEU A 1 88 ? 7.662 1.505 -18.642 1.00 67.00 88 LEU A N 1
ATOM 721 C CA . LEU A 1 88 ? 6.958 2.067 -19.796 1.00 67.00 88 LEU A CA 1
ATOM 722 C C . LEU A 1 88 ? 7.608 3.369 -20.283 1.00 67.00 88 LEU A C 1
ATOM 724 O O . LEU A 1 88 ? 7.791 3.554 -21.486 1.00 67.00 88 LEU A O 1
ATOM 728 N N . LEU A 1 89 ? 7.991 4.257 -19.363 1.00 71.38 89 LEU A N 1
ATOM 729 C CA . LEU A 1 89 ? 8.686 5.503 -19.687 1.00 71.38 89 LEU A CA 1
ATOM 730 C C . LEU A 1 89 ? 10.029 5.216 -20.369 1.00 71.38 89 LEU A C 1
ATOM 732 O O . LEU A 1 89 ? 10.331 5.815 -21.402 1.00 71.38 89 LEU A O 1
ATOM 736 N N . LEU A 1 90 ? 10.814 4.272 -19.843 1.00 73.75 90 LEU A N 1
ATOM 737 C CA . LEU A 1 90 ? 12.080 3.865 -20.452 1.00 73.75 90 LEU A CA 1
ATOM 738 C C . LEU A 1 90 ? 11.884 3.257 -21.843 1.00 73.75 90 LEU A C 1
ATOM 740 O O . LEU A 1 90 ? 12.639 3.588 -22.757 1.00 73.75 90 LEU A O 1
ATOM 744 N N . ILE A 1 91 ? 10.867 2.417 -22.041 1.00 71.62 91 ILE A N 1
ATOM 745 C CA . ILE A 1 91 ? 10.538 1.858 -23.361 1.00 71.62 91 ILE A CA 1
ATOM 746 C C . ILE A 1 91 ? 10.197 2.979 -24.349 1.00 71.62 91 ILE A C 1
ATOM 748 O O . ILE A 1 91 ? 10.717 2.996 -25.462 1.00 71.62 91 ILE A O 1
ATOM 752 N N . VAL A 1 92 ? 9.388 3.958 -23.943 1.00 67.44 92 VAL A N 1
ATOM 753 C CA . VAL A 1 92 ? 9.036 5.102 -24.798 1.00 67.44 92 VAL A CA 1
ATOM 754 C C . VAL A 1 92 ? 10.267 5.946 -25.141 1.00 67.44 92 VAL A C 1
ATOM 756 O O . VAL A 1 92 ? 10.474 6.278 -26.309 1.00 67.44 92 VAL A O 1
ATOM 759 N N . LEU A 1 93 ? 11.120 6.264 -24.162 1.00 70.88 93 LEU A N 1
ATOM 760 C CA . LEU A 1 93 ? 12.328 7.068 -24.388 1.00 70.88 93 LEU A CA 1
ATOM 761 C C . LEU A 1 93 ? 13.370 6.347 -25.247 1.00 70.88 93 LEU 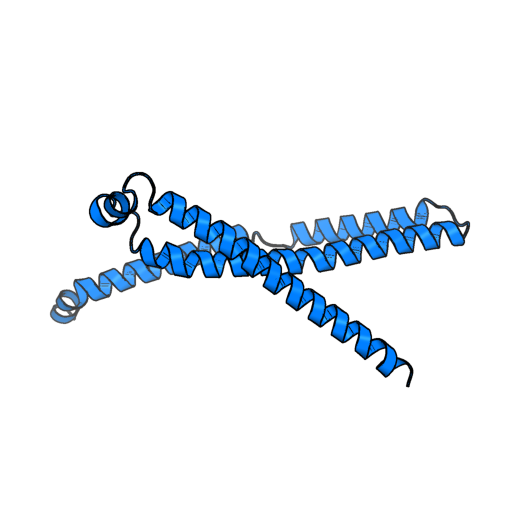A C 1
ATOM 763 O O . LEU A 1 93 ? 13.973 6.954 -26.134 1.00 70.88 93 LEU A O 1
ATOM 767 N N . THR A 1 94 ? 13.592 5.057 -24.999 1.00 74.12 94 THR A N 1
ATOM 768 C CA . THR A 1 94 ? 14.514 4.251 -25.807 1.00 74.12 94 THR A CA 1
ATOM 769 C C . THR A 1 94 ? 14.003 4.144 -27.235 1.00 74.12 94 THR A C 1
ATOM 771 O O . THR A 1 94 ? 14.771 4.400 -28.159 1.00 74.12 94 THR A O 1
ATOM 774 N N . LEU A 1 95 ? 12.710 3.882 -27.435 1.00 68.00 95 LEU A N 1
ATOM 775 C CA . LEU A 1 95 ? 12.107 3.835 -28.764 1.00 68.00 95 LEU A CA 1
ATOM 776 C C . LEU A 1 95 ? 12.213 5.182 -29.494 1.00 68.00 95 LEU A C 1
ATOM 778 O O . LEU A 1 95 ? 12.556 5.204 -30.675 1.00 68.00 95 LEU A O 1
ATOM 782 N N . ALA A 1 96 ? 11.996 6.302 -28.797 1.00 66.88 96 ALA A N 1
ATOM 783 C CA . ALA A 1 96 ? 12.194 7.638 -29.358 1.00 66.88 96 ALA A CA 1
ATOM 784 C C . ALA A 1 96 ? 13.658 7.871 -29.780 1.00 66.88 96 ALA A C 1
ATOM 786 O O . ALA A 1 96 ? 13.918 8.316 -30.896 1.00 66.88 96 ALA A O 1
ATOM 787 N N . SER A 1 97 ? 14.620 7.495 -28.932 1.00 66.44 97 SER A N 1
ATOM 788 C CA . SER A 1 97 ? 16.058 7.631 -29.204 1.00 66.44 97 SER A CA 1
ATOM 789 C C . SER A 1 97 ? 16.539 6.739 -30.360 1.00 66.44 97 SER A C 1
ATOM 791 O O . SER A 1 97 ? 17.289 7.193 -31.230 1.00 66.44 97 SER A O 1
ATOM 793 N N . TYR A 1 98 ? 16.068 5.488 -30.429 1.00 66.44 98 TYR A N 1
ATOM 794 C CA . TYR A 1 98 ? 16.346 4.580 -31.547 1.00 66.44 98 TYR A CA 1
ATOM 795 C C . TYR A 1 98 ? 15.722 5.085 -32.853 1.00 66.44 98 TYR A C 1
ATOM 797 O O . TYR A 1 98 ? 16.400 5.090 -33.880 1.00 66.44 98 TYR A O 1
ATOM 805 N N . SER A 1 99 ? 14.483 5.588 -32.810 1.00 61.28 99 SER A N 1
ATOM 806 C CA . SER A 1 99 ? 13.805 6.196 -33.964 1.00 61.28 99 SER A CA 1
ATOM 807 C C . SER A 1 99 ? 14.589 7.397 -34.515 1.00 61.28 99 SER A C 1
ATOM 809 O O . SER A 1 99 ? 14.825 7.485 -35.721 1.00 61.28 99 SER A O 1
ATOM 811 N N . SER A 1 100 ? 15.112 8.270 -33.643 1.00 60.22 100 SER A N 1
ATOM 812 C CA . SER A 1 100 ? 15.950 9.407 -34.053 1.00 60.22 100 SER A CA 1
ATOM 813 C C . SER A 1 100 ? 17.305 9.002 -34.651 1.00 60.22 100 SER A C 1
ATOM 815 O O . SER A 1 100 ? 17.786 9.674 -35.562 1.00 60.22 100 SER A O 1
ATOM 817 N N . LYS A 1 101 ? 17.932 7.911 -34.183 1.00 60.34 101 LYS A N 1
ATOM 818 C CA . LYS A 1 101 ? 19.226 7.438 -34.717 1.00 60.34 101 LYS A CA 1
ATOM 819 C C . LYS A 1 101 ? 19.116 6.746 -36.075 1.00 60.34 101 LYS A C 1
ATOM 821 O O . LYS A 1 101 ? 20.076 6.779 -36.840 1.00 60.34 101 LYS A O 1
ATOM 826 N N . MET A 1 102 ? 17.981 6.119 -36.382 1.00 57.19 102 MET A N 1
ATOM 827 C CA . MET A 1 102 ? 17.867 5.230 -37.542 1.00 57.19 102 MET A CA 1
ATOM 828 C C . MET A 1 102 ? 17.439 5.925 -38.847 1.00 57.19 102 MET A C 1
ATOM 830 O O . MET A 1 102 ? 17.407 5.257 -39.875 1.00 57.19 102 MET A O 1
ATOM 834 N N . LYS A 1 103 ? 17.117 7.235 -38.845 1.00 54.09 103 LYS A N 1
ATOM 835 C CA . LYS A 1 103 ? 16.643 8.014 -40.024 1.00 54.09 103 LYS A CA 1
ATOM 836 C C . LYS A 1 103 ? 15.520 7.335 -40.848 1.00 54.09 103 LYS A C 1
ATOM 838 O O . LYS A 1 103 ? 15.249 7.738 -41.975 1.00 54.09 103 LYS A O 1
ATOM 843 N N . GLY A 1 104 ? 14.853 6.323 -40.298 1.00 57.84 104 GLY A N 1
ATOM 844 C CA . GLY A 1 104 ? 13.646 5.714 -40.846 1.00 57.84 104 GLY A CA 1
ATOM 845 C C . GLY A 1 104 ? 12.419 6.498 -40.397 1.00 57.84 104 GLY A C 1
ATOM 846 O O . GLY A 1 104 ? 12.477 7.207 -39.395 1.00 57.84 104 GLY A O 1
ATOM 847 N N . ASN A 1 105 ? 11.318 6.391 -41.144 1.00 53.38 105 ASN A N 1
ATOM 848 C CA . ASN A 1 105 ? 10.108 7.193 -40.956 1.00 53.38 105 ASN A CA 1
ATOM 849 C C . ASN A 1 105 ? 9.673 7.258 -39.474 1.00 53.38 105 ASN A C 1
ATOM 851 O O . ASN A 1 105 ? 9.129 6.290 -38.937 1.00 53.38 105 ASN A O 1
ATOM 855 N N . ILE A 1 106 ? 9.904 8.418 -38.842 1.00 55.50 106 ILE A N 1
ATOM 856 C CA . ILE A 1 106 ? 9.753 8.700 -37.399 1.00 55.50 106 ILE A CA 1
ATOM 857 C C . ILE A 1 106 ? 8.376 8.309 -36.839 1.00 55.50 106 ILE A C 1
ATOM 859 O O . ILE A 1 106 ? 8.240 8.069 -35.643 1.00 55.50 106 ILE A O 1
ATOM 863 N N . PHE A 1 107 ? 7.366 8.202 -37.702 1.00 57.53 107 PHE A N 1
ATOM 864 C CA . PHE A 1 107 ? 5.978 7.945 -37.335 1.00 57.53 107 PHE A CA 1
ATOM 865 C C . PHE A 1 107 ? 5.577 6.460 -37.300 1.00 57.53 107 PHE A C 1
ATOM 867 O O . PHE A 1 107 ? 4.673 6.108 -36.547 1.00 57.53 107 PHE A O 1
ATOM 874 N N . ILE A 1 108 ? 6.225 5.572 -38.068 1.00 61.22 108 ILE A N 1
ATOM 875 C CA . ILE A 1 108 ? 5.741 4.181 -38.216 1.0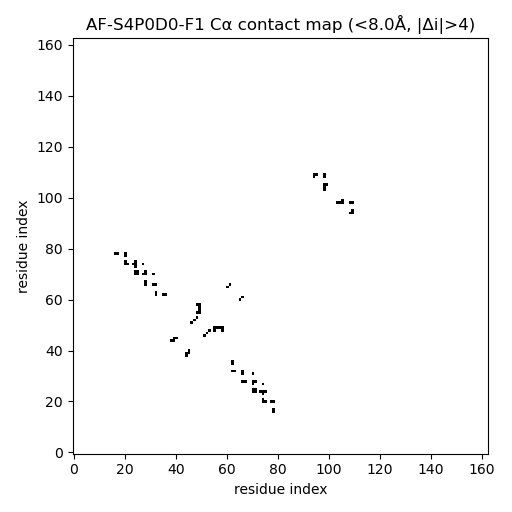0 61.22 108 ILE A CA 1
ATOM 876 C C . ILE A 1 108 ? 6.113 3.319 -37.001 1.00 61.22 108 ILE A C 1
ATOM 878 O O . ILE A 1 108 ? 5.261 2.612 -36.470 1.00 61.22 108 ILE A O 1
ATOM 882 N N . GLY A 1 109 ? 7.358 3.402 -36.522 1.00 65.56 109 GLY A N 1
ATOM 883 C CA . GLY A 1 109 ? 7.830 2.599 -35.384 1.00 65.56 109 GLY A CA 1
ATOM 884 C C . GLY A 1 109 ? 7.102 2.917 -34.068 1.00 65.56 109 GLY A C 1
ATOM 885 O O . GLY A 1 109 ? 6.500 2.018 -33.477 1.00 65.56 109 GLY A O 1
ATOM 886 N N . PRO A 1 110 ? 7.087 4.188 -33.622 1.00 67.19 110 PRO A N 1
ATOM 887 C CA . PRO A 1 110 ? 6.351 4.598 -32.427 1.00 67.19 110 PRO A CA 1
ATOM 888 C C . PRO A 1 110 ? 4.838 4.412 -32.572 1.00 67.19 110 PRO A C 1
ATOM 890 O O . PRO A 1 110 ? 4.196 3.973 -31.624 1.00 67.19 110 PRO A O 1
ATOM 893 N N . GLY A 1 111 ? 4.273 4.665 -33.759 1.00 71.81 111 GLY A N 1
ATOM 894 C CA . GLY A 1 111 ? 2.841 4.497 -34.015 1.00 71.81 111 GLY A CA 1
ATOM 895 C C . GLY A 1 111 ? 2.365 3.056 -33.819 1.00 71.81 111 GLY A C 1
ATOM 896 O O . GLY A 1 111 ? 1.382 2.827 -33.118 1.00 71.81 111 GLY A O 1
ATOM 897 N N . ILE A 1 112 ? 3.091 2.072 -34.362 1.00 72.56 112 ILE A N 1
ATOM 898 C CA . ILE A 1 112 ? 2.750 0.651 -34.191 1.00 72.56 112 ILE A CA 1
ATOM 899 C C . ILE A 1 112 ? 2.892 0.230 -32.723 1.00 72.56 112 ILE A C 1
ATOM 901 O O . ILE A 1 112 ? 2.006 -0.441 -32.197 1.00 72.56 112 ILE A O 1
ATOM 905 N N . ALA A 1 113 ? 3.952 0.660 -32.031 1.00 68.94 113 ALA A N 1
ATOM 906 C CA . ALA A 1 113 ? 4.135 0.353 -30.612 1.00 68.94 113 ALA A CA 1
ATOM 907 C C . ALA A 1 113 ? 3.004 0.937 -29.748 1.00 68.94 113 ALA A C 1
ATOM 909 O O . ALA A 1 113 ? 2.445 0.232 -28.910 1.00 68.94 113 ALA A O 1
ATOM 910 N N . THR A 1 114 ? 2.606 2.190 -29.987 1.00 73.25 114 THR A N 1
ATOM 911 C CA . THR A 1 114 ? 1.469 2.812 -29.297 1.00 73.25 114 THR A CA 1
ATOM 912 C C . THR A 1 114 ? 0.167 2.068 -29.582 1.00 73.25 114 THR A C 1
ATOM 914 O O . THR A 1 114 ? -0.578 1.796 -28.645 1.00 73.25 114 THR A O 1
ATOM 917 N N . VAL A 1 115 ? -0.094 1.673 -30.832 1.00 81.69 115 VAL A N 1
ATOM 918 C CA . VAL A 1 115 ? -1.291 0.893 -31.185 1.00 81.69 115 VAL A CA 1
ATOM 919 C C . VAL A 1 115 ? -1.303 -0.453 -30.463 1.00 81.69 115 VAL A C 1
ATOM 921 O O . VAL A 1 115 ? -2.318 -0.802 -29.868 1.00 81.69 115 VAL A O 1
ATOM 924 N N . VAL A 1 116 ? -0.185 -1.182 -30.441 1.00 80.56 116 VAL A N 1
ATOM 925 C CA . VAL A 1 116 ? -0.089 -2.480 -29.755 1.00 80.56 116 VAL A CA 1
ATOM 926 C C . VAL A 1 116 ? -0.259 -2.324 -28.243 1.00 80.56 116 VAL A C 1
ATOM 928 O O . VAL A 1 116 ? -0.998 -3.100 -27.639 1.00 80.56 116 VAL A O 1
ATOM 931 N N . ILE A 1 117 ? 0.353 -1.311 -27.621 1.00 78.50 117 ILE A N 1
ATOM 932 C CA . ILE A 1 117 ? 0.212 -1.040 -26.180 1.00 78.50 117 ILE A CA 1
ATOM 933 C C . ILE A 1 117 ? -1.231 -0.647 -25.843 1.00 78.50 117 ILE A C 1
ATOM 935 O O . ILE A 1 117 ? -1.810 -1.188 -24.902 1.00 78.50 117 ILE A O 1
ATOM 939 N N . CYS A 1 118 ? -1.844 0.246 -26.624 1.00 80.19 118 CYS A N 1
ATOM 940 C CA . CYS A 1 118 ? -3.235 0.650 -26.429 1.00 80.19 118 CYS A CA 1
ATOM 941 C C . CYS A 1 118 ? -4.202 -0.517 -26.640 1.00 80.19 118 CYS A C 1
ATOM 943 O O . CYS A 1 118 ? -5.117 -0.693 -25.839 1.00 80.19 118 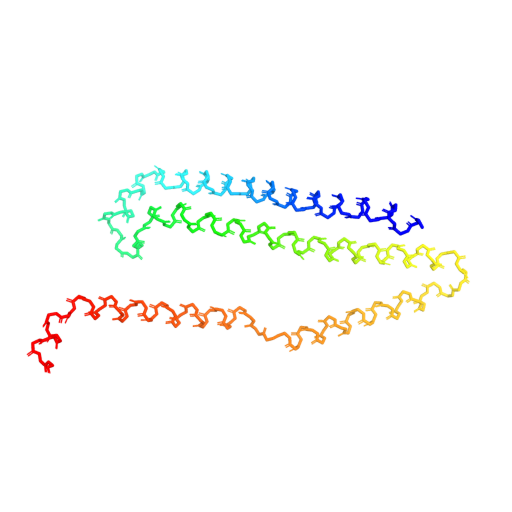CYS A O 1
ATOM 945 N N . PHE A 1 119 ? -3.992 -1.335 -27.672 1.00 85.38 119 PHE A N 1
ATOM 946 C CA . PHE A 1 119 ? -4.817 -2.508 -27.950 1.00 85.38 119 PHE A CA 1
ATOM 947 C C . PHE A 1 119 ? -4.685 -3.558 -26.846 1.00 85.38 119 PHE A C 1
ATOM 949 O O . PHE A 1 119 ? -5.689 -4.039 -26.329 1.00 85.38 119 PHE A O 1
ATOM 956 N N . THR A 1 120 ? -3.457 -3.842 -26.409 1.00 81.88 120 THR A N 1
ATOM 957 C CA . THR A 1 120 ? -3.189 -4.756 -25.292 1.00 81.88 120 THR A CA 1
ATOM 958 C C . THR A 1 120 ? -3.812 -4.230 -24.001 1.00 81.88 120 THR A C 1
ATOM 960 O O . THR A 1 120 ? -4.431 -4.996 -23.273 1.00 81.88 120 THR A O 1
ATOM 963 N N . GLY A 1 121 ? -3.731 -2.922 -23.736 1.00 77.69 121 GLY A N 1
ATOM 964 C CA . GLY A 1 121 ? -4.361 -2.286 -22.578 1.00 77.69 121 GLY A CA 1
ATOM 965 C C . GLY A 1 121 ? -5.892 -2.333 -22.613 1.00 77.69 121 GLY A C 1
ATOM 966 O O . GLY A 1 121 ? -6.515 -2.593 -21.586 1.00 77.69 121 GLY A O 1
ATOM 967 N N . GLN A 1 122 ? -6.507 -2.132 -23.782 1.00 79.50 122 GLN A N 1
ATOM 968 C CA . GLN A 1 122 ? -7.956 -2.271 -23.987 1.00 79.50 122 GLN A CA 1
ATOM 969 C C . GLN A 1 122 ? -8.408 -3.721 -23.792 1.00 79.50 1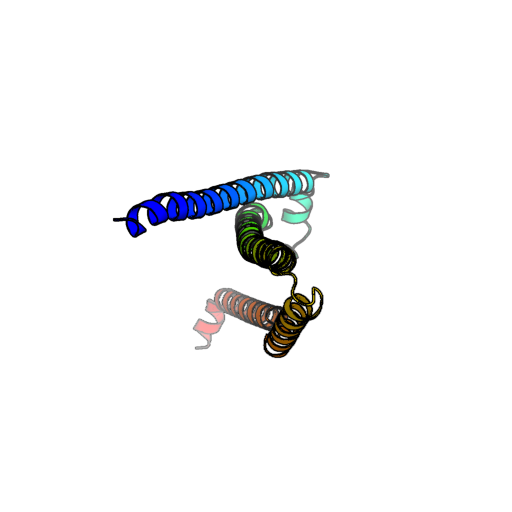22 GLN A C 1
ATOM 971 O O . GLN A 1 122 ? -9.373 -3.972 -23.074 1.00 79.50 122 GLN A O 1
ATOM 976 N N . LEU A 1 123 ? -7.672 -4.673 -24.370 1.00 79.44 123 LEU A N 1
ATOM 977 C CA . LEU A 1 123 ? -7.933 -6.099 -24.225 1.00 79.44 123 LEU A CA 1
ATOM 978 C C . LEU A 1 123 ? -7.777 -6.544 -22.767 1.00 79.44 123 LEU A C 1
ATOM 980 O O . LEU A 1 123 ? -8.650 -7.233 -22.249 1.00 79.44 123 LEU A O 1
ATOM 984 N N . LEU A 1 124 ? -6.728 -6.087 -22.071 1.00 73.31 124 LEU A N 1
ATOM 985 C CA . LEU A 1 124 ? -6.566 -6.329 -20.638 1.00 73.31 124 LEU A CA 1
ATOM 986 C C . LEU A 1 124 ? -7.716 -5.719 -19.845 1.00 73.31 124 LEU A C 1
ATOM 988 O O . LEU A 1 124 ? -8.201 -6.369 -18.935 1.00 73.31 124 LEU A O 1
ATOM 992 N N . ARG A 1 125 ? -8.173 -4.502 -20.164 1.00 71.00 125 ARG A N 1
ATOM 993 C CA . ARG A 1 125 ? -9.321 -3.878 -19.482 1.00 71.00 125 ARG A CA 1
ATOM 994 C C . ARG A 1 125 ? -10.622 -4.641 -19.692 1.00 71.00 125 ARG A C 1
ATOM 996 O O . ARG A 1 125 ? -11.437 -4.672 -18.779 1.00 71.00 125 ARG A O 1
ATOM 1003 N N . LEU A 1 126 ? -10.813 -5.213 -20.878 1.00 71.94 126 LEU A N 1
ATOM 1004 C CA . LEU A 1 126 ? -11.993 -6.001 -21.216 1.00 71.94 126 LEU A CA 1
ATOM 1005 C C . LEU A 1 126 ? -11.962 -7.373 -20.531 1.00 71.94 126 LEU A C 1
ATOM 1007 O O . LEU A 1 126 ? -12.975 -7.821 -20.003 1.00 71.94 126 LEU A O 1
ATOM 1011 N N . LEU A 1 127 ? -10.794 -8.021 -20.530 1.00 69.56 127 LEU A N 1
ATOM 1012 C CA . LEU A 1 127 ? -10.582 -9.329 -19.912 1.00 69.56 127 LEU A CA 1
ATOM 1013 C C . LEU A 1 127 ? -10.452 -9.252 -18.394 1.00 69.56 127 LEU A C 1
ATOM 1015 O O . LEU A 1 127 ? -10.751 -10.236 -17.730 1.00 69.56 127 LEU A O 1
ATOM 1019 N N . SER A 1 128 ? -10.003 -8.120 -17.844 1.00 64.31 128 SER A N 1
ATOM 1020 C CA . SER A 1 128 ? -9.914 -7.913 -16.401 1.00 64.31 128 SER A CA 1
ATOM 1021 C C . SER A 1 128 ? -11.333 -7.883 -15.841 1.00 64.31 128 SER A C 1
ATOM 1023 O O . SER A 1 128 ? -12.042 -6.889 -16.040 1.00 64.31 128 SER A O 1
ATOM 1025 N N . PRO A 1 129 ? -11.776 -8.934 -15.129 1.00 63.56 129 PRO A N 1
ATOM 1026 C CA . PRO A 1 129 ? -13.060 -8.884 -14.460 1.00 63.56 129 PRO A CA 1
ATOM 1027 C C . PRO A 1 129 ? -13.029 -7.746 -13.436 1.00 63.56 129 PRO A C 1
ATOM 1029 O O . PRO A 1 129 ? -11.964 -7.301 -12.998 1.00 63.56 129 PRO A O 1
ATOM 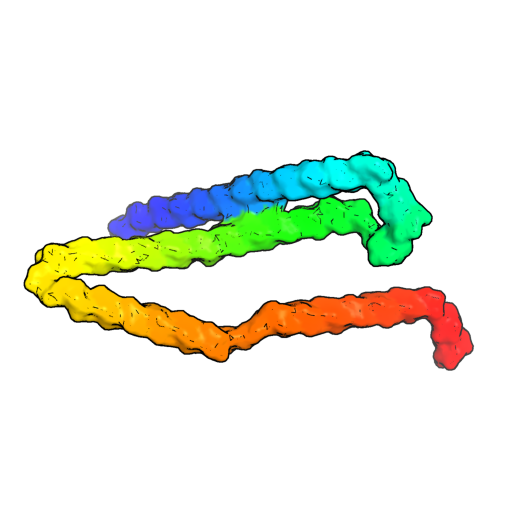1032 N N . ARG A 1 130 ? -14.202 -7.244 -13.046 1.00 67.38 130 ARG A N 1
ATOM 1033 C CA . ARG A 1 130 ? -14.321 -6.185 -12.036 1.00 67.38 130 ARG A CA 1
ATOM 1034 C C . ARG A 1 130 ? -13.858 -6.707 -10.671 1.00 67.38 130 ARG A C 1
ATOM 1036 O O . ARG A 1 130 ? -14.685 -7.032 -9.826 1.00 67.38 130 ARG A O 1
ATOM 1043 N N . PHE A 1 131 ? -12.543 -6.749 -10.441 1.00 67.06 131 PHE A N 1
ATOM 1044 C CA . PHE A 1 131 ? -11.927 -7.194 -9.190 1.00 67.06 131 PHE A CA 1
ATOM 1045 C C . PHE A 1 131 ? -12.488 -6.433 -7.989 1.00 67.06 131 PHE A C 1
ATOM 1047 O O . PHE A 1 131 ? -12.690 -7.027 -6.943 1.00 67.06 131 PHE A O 1
ATOM 1054 N N . GLY A 1 132 ? -12.829 -5.150 -8.155 1.00 70.94 132 GLY A N 1
ATOM 1055 C CA . GLY A 1 132 ? -13.485 -4.368 -7.105 1.00 70.94 132 GLY A CA 1
ATOM 1056 C C . GLY A 1 132 ? -14.893 -4.861 -6.749 1.00 70.94 132 GLY A C 1
ATOM 1057 O O . GLY A 1 132 ? -15.239 -4.896 -5.574 1.00 70.94 132 GLY A O 1
ATOM 1058 N N . ALA A 1 133 ? -15.692 -5.283 -7.736 1.00 77.69 133 ALA A N 1
ATOM 1059 C CA . ALA A 1 133 ? -17.024 -5.833 -7.478 1.00 77.69 133 ALA A CA 1
ATOM 1060 C C . ALA A 1 133 ? -16.927 -7.208 -6.801 1.00 77.69 133 ALA A C 1
ATOM 1062 O O . ALA A 1 133 ? -17.598 -7.444 -5.804 1.00 77.69 133 ALA A O 1
ATOM 1063 N N . LEU A 1 134 ? -16.022 -8.065 -7.285 1.00 81.62 134 LEU A N 1
ATOM 1064 C CA . LEU A 1 134 ? -15.744 -9.381 -6.700 1.00 81.62 134 LEU A CA 1
ATOM 1065 C C . LEU A 1 134 ? -15.192 -9.275 -5.269 1.00 81.62 134 LEU A C 1
ATOM 1067 O O . LEU A 1 134 ? -15.663 -9.975 -4.381 1.00 81.62 134 LEU A O 1
ATOM 1071 N N . ALA A 1 135 ? -14.253 -8.359 -5.020 1.00 76.31 135 ALA A N 1
ATOM 1072 C CA . ALA A 1 135 ? -13.712 -8.116 -3.684 1.00 76.31 135 ALA A CA 1
ATOM 1073 C C . ALA A 1 135 ? -14.774 -7.550 -2.727 1.00 76.31 135 ALA A C 1
ATOM 1075 O O . ALA A 1 135 ? -14.799 -7.907 -1.550 1.00 76.31 135 ALA A O 1
ATOM 1076 N N . GLY A 1 136 ? -15.675 -6.695 -3.224 1.00 81.88 136 GLY A N 1
ATOM 1077 C CA . GLY A 1 136 ? -16.815 -6.199 -2.451 1.00 81.88 136 GLY A CA 1
ATOM 1078 C C . GLY A 1 136 ? -17.809 -7.307 -2.093 1.00 81.88 136 GLY A C 1
ATOM 1079 O O . GLY A 1 136 ? -18.251 -7.397 -0.948 1.00 81.88 136 GLY A O 1
ATOM 1080 N N . GLU A 1 137 ? -18.118 -8.183 -3.050 1.00 88.56 137 GLU A N 1
ATOM 1081 C CA . GLU A 1 137 ? -18.964 -9.366 -2.856 1.00 88.56 137 GLU A CA 1
ATOM 1082 C C . GLU A 1 137 ? -18.358 -10.315 -1.809 1.00 88.56 137 GLU A C 1
ATOM 1084 O O . GLU A 1 137 ? -19.036 -10.725 -0.865 1.00 88.56 137 GLU A O 1
ATOM 1089 N N . GLU A 1 138 ? -17.059 -10.602 -1.921 1.00 86.19 138 GLU A N 1
ATOM 1090 C CA . GLU A 1 138 ? -16.326 -11.454 -0.986 1.00 86.19 138 GLU A CA 1
ATOM 1091 C C . GLU A 1 138 ? -16.305 -10.855 0.427 1.00 86.19 138 GLU A C 1
ATOM 1093 O O . GLU A 1 138 ? -16.566 -11.555 1.410 1.00 86.19 138 GLU A O 1
ATOM 1098 N N . ALA A 1 139 ? -16.056 -9.546 0.544 1.00 79.62 139 ALA A N 1
ATOM 1099 C CA . ALA A 1 139 ? -16.103 -8.839 1.819 1.00 79.62 139 ALA A CA 1
ATOM 1100 C C . ALA A 1 139 ? -17.502 -8.910 2.453 1.00 79.62 139 ALA A C 1
ATOM 1102 O O . ALA A 1 139 ? -17.619 -9.163 3.655 1.00 79.62 139 ALA A O 1
ATOM 1103 N N . ARG A 1 140 ? -18.566 -8.764 1.649 1.00 87.94 140 ARG A N 1
ATOM 1104 C CA . ARG A 1 140 ? -19.959 -8.901 2.102 1.00 87.94 140 ARG A CA 1
ATOM 1105 C C . ARG A 1 140 ? -20.248 -10.310 2.617 1.00 87.94 140 ARG A C 1
ATOM 1107 O O . ARG A 1 140 ? -20.834 -10.453 3.689 1.00 87.94 140 ARG A O 1
ATOM 1114 N N . MET A 1 141 ? -19.818 -11.345 1.895 1.00 90.94 141 MET A N 1
ATOM 1115 C CA . MET A 1 141 ? -20.005 -12.736 2.318 1.00 90.94 141 MET A CA 1
ATOM 1116 C C . MET A 1 141 ? -19.248 -13.049 3.613 1.00 90.94 141 MET A C 1
ATOM 1118 O O . MET A 1 141 ? -19.827 -13.623 4.535 1.00 90.94 141 MET A O 1
ATOM 1122 N N . LYS A 1 142 ? -17.986 -12.613 3.729 1.00 88.00 142 LYS A N 1
ATOM 1123 C CA . LYS A 1 142 ? -17.185 -12.769 4.956 1.00 88.00 142 LYS A CA 1
ATOM 1124 C C . LYS A 1 142 ? -17.811 -12.052 6.152 1.00 88.00 142 LYS A C 1
ATOM 1126 O O . LYS A 1 142 ? -17.827 -12.605 7.252 1.00 88.00 142 LYS A O 1
ATOM 1131 N N . ALA A 1 143 ? -18.344 -10.847 5.947 1.00 84.88 143 ALA A N 1
ATOM 1132 C CA . ALA A 1 143 ? -19.052 -10.108 6.988 1.00 84.88 143 ALA A CA 1
ATOM 1133 C C . ALA A 1 143 ? -20.322 -10.846 7.441 1.00 84.88 143 ALA A C 1
ATOM 113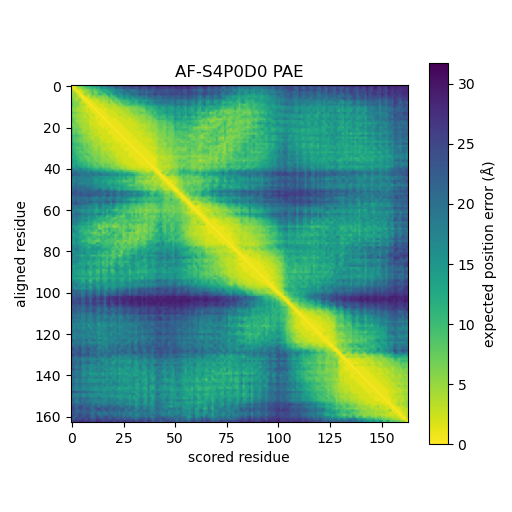5 O O . ALA A 1 143 ? -20.530 -11.009 8.641 1.00 84.88 143 ALA A O 1
ATOM 1136 N N . ASN A 1 144 ? -21.124 -11.358 6.500 1.00 93.00 144 ASN A N 1
ATOM 1137 C CA . ASN A 1 144 ? -22.330 -12.122 6.823 1.00 93.00 144 ASN A CA 1
ATOM 1138 C C . ASN A 1 144 ? -22.000 -13.406 7.607 1.00 93.00 144 ASN A C 1
ATOM 1140 O O . ASN A 1 144 ? -22.655 -13.713 8.598 1.00 93.00 144 ASN A O 1
ATOM 1144 N N . LEU A 1 145 ? -20.933 -14.116 7.226 1.00 91.81 145 LEU A N 1
ATOM 1145 C CA . LEU A 1 145 ? -20.478 -15.314 7.937 1.00 91.81 145 LEU A CA 1
ATOM 1146 C C . LEU A 1 145 ? -20.058 -14.993 9.378 1.00 91.81 145 LEU A C 1
ATOM 1148 O O . LEU A 1 145 ? -20.488 -15.679 10.303 1.00 91.81 145 LEU A O 1
ATOM 1152 N N . ARG A 1 146 ? -19.286 -13.917 9.592 1.00 86.50 146 ARG A N 1
ATOM 1153 C CA . ARG A 1 146 ? -18.941 -13.448 10.947 1.00 86.50 146 ARG A CA 1
ATOM 1154 C C . ARG A 1 146 ? -20.176 -13.071 11.760 1.00 86.50 146 ARG A C 1
ATOM 1156 O O . ARG A 1 146 ? -20.244 -13.416 12.935 1.00 86.50 146 ARG A O 1
ATOM 1163 N N . HIS A 1 147 ? -21.151 -12.411 11.141 1.00 87.75 147 HIS A N 1
ATOM 1164 C CA . HIS A 1 147 ? -22.389 -12.024 11.808 1.00 87.75 147 HIS A CA 1
ATOM 1165 C C . HIS A 1 147 ? -23.200 -13.247 12.264 1.00 87.75 147 HIS A C 1
ATOM 1167 O O . HIS A 1 147 ? -23.579 -13.334 13.430 1.00 87.75 147 HIS A O 1
ATOM 1173 N N . VAL A 1 148 ? -23.409 -14.230 11.381 1.00 90.44 148 VAL A N 1
ATOM 1174 C CA . VAL A 1 148 ? -24.112 -15.478 11.727 1.00 90.44 148 VAL A CA 1
ATOM 1175 C C . VAL A 1 148 ? -23.355 -16.258 12.801 1.00 90.44 148 VAL A C 1
ATOM 1177 O O . VAL A 1 148 ? -23.976 -16.758 13.733 1.00 90.44 148 VAL A O 1
ATOM 1180 N N . HIS A 1 149 ? -22.024 -16.325 12.720 1.00 91.38 149 HIS A N 1
ATOM 1181 C CA . HIS A 1 149 ? -21.207 -17.011 13.720 1.00 91.38 149 HIS A CA 1
ATOM 1182 C C . HIS A 1 149 ? -21.288 -16.342 15.100 1.00 91.38 149 HIS A C 1
ATOM 1184 O O . HIS A 1 149 ? -21.455 -17.026 16.105 1.00 91.38 149 HIS A O 1
ATOM 1190 N N . SER A 1 150 ? -21.251 -15.007 15.156 1.00 87.44 150 SER A N 1
ATOM 1191 C CA . SER A 1 150 ? -21.447 -14.255 16.401 1.00 87.44 150 SER A CA 1
ATOM 1192 C C . SER A 1 150 ? -22.834 -14.504 17.004 1.00 87.44 150 SER A C 1
ATOM 1194 O O . SER A 1 150 ? -22.940 -14.751 18.204 1.00 87.44 150 SER A O 1
ATOM 1196 N N . ARG A 1 151 ? -23.885 -14.541 16.172 1.00 90.06 151 ARG A N 1
ATOM 1197 C CA . ARG A 1 151 ? -25.238 -14.903 16.620 1.00 90.06 151 ARG A CA 1
ATOM 1198 C C . ARG A 1 151 ? -25.322 -16.337 17.136 1.00 90.06 151 ARG A C 1
ATOM 1200 O O . ARG A 1 151 ? -25.966 -16.568 18.150 1.00 90.06 151 ARG A O 1
ATOM 1207 N N . LEU A 1 152 ? -24.672 -17.288 16.465 1.00 88.25 152 LEU A N 1
ATOM 1208 C CA . LEU A 1 152 ? -24.645 -18.682 16.908 1.00 88.25 152 LEU A CA 1
ATOM 1209 C C . LEU A 1 152 ? -23.996 -18.816 18.288 1.00 88.25 152 LEU A C 1
ATOM 1211 O O . LEU A 1 152 ? -24.520 -19.540 19.119 1.00 88.25 152 LEU A O 1
ATOM 1215 N N . ILE A 1 153 ? -22.895 -18.103 18.542 1.00 86.94 153 ILE A N 1
ATOM 1216 C CA . ILE A 1 153 ? -22.237 -18.097 19.857 1.00 86.94 153 ILE A CA 1
ATOM 1217 C C . ILE A 1 153 ? -23.156 -17.483 20.920 1.00 86.94 153 ILE A C 1
ATOM 1219 O O . ILE A 1 153 ? -23.287 -18.042 22.004 1.00 86.94 153 ILE A O 1
ATOM 1223 N N . ALA A 1 154 ? -23.821 -16.366 20.611 1.00 88.00 154 ALA A N 1
ATOM 1224 C CA . ALA A 1 154 ? -24.720 -15.692 21.549 1.00 88.00 154 ALA A CA 1
ATOM 1225 C C . ALA A 1 154 ? -25.945 -16.543 21.933 1.00 88.00 154 ALA A C 1
ATOM 1227 O O . ALA A 1 154 ? -26.398 -16.480 23.070 1.00 88.00 154 ALA A O 1
ATOM 1228 N N . HIS A 1 155 ? -26.454 -17.353 21.000 1.00 88.81 155 HIS A N 1
ATOM 1229 C CA . HIS A 1 155 ? -27.589 -18.259 21.211 1.00 88.81 155 HIS A CA 1
ATOM 1230 C C . HIS A 1 155 ? -27.159 -19.727 21.369 1.00 88.81 155 HIS A C 1
ATOM 1232 O O . HIS A 1 155 ? -27.970 -20.634 21.183 1.00 88.81 155 HIS A O 1
ATOM 1238 N N . ALA A 1 156 ? -25.886 -19.986 21.689 1.00 88.06 156 ALA A N 1
ATOM 1239 C CA . ALA A 1 156 ? -25.348 -21.344 21.747 1.00 88.06 156 ALA A CA 1
ATOM 1240 C C . ALA A 1 156 ? -26.051 -22.200 22.810 1.00 88.06 156 ALA A C 1
ATOM 1242 O O . ALA A 1 156 ? -26.260 -23.389 22.590 1.00 88.06 156 ALA A O 1
ATOM 1243 N N . GLU A 1 157 ? -26.457 -21.590 23.927 1.00 85.00 157 GLU A N 1
ATOM 1244 C CA . GLU A 1 157 ? -27.189 -22.271 24.998 1.00 85.00 157 GLU A CA 1
ATOM 1245 C C . GLU A 1 157 ? -28.578 -22.724 24.530 1.00 85.00 157 GLU A C 1
ATOM 1247 O O . GLU A 1 157 ? -28.918 -23.892 24.680 1.00 85.00 157 GLU A O 1
ATOM 1252 N N . GLU A 1 158 ? -29.353 -21.850 23.880 1.00 83.62 158 GLU A N 1
ATOM 1253 C CA . GLU A 1 158 ? -30.676 -22.199 23.339 1.00 83.62 158 GLU A CA 1
ATOM 1254 C C . GLU A 1 158 ? -30.573 -23.303 22.279 1.00 83.62 158 GLU A C 1
ATOM 1256 O O . GLU A 1 158 ? -31.345 -24.258 22.298 1.00 83.62 158 GLU A O 1
ATOM 1261 N N . VAL A 1 159 ? -29.585 -23.220 21.383 1.00 80.88 159 VAL A N 1
ATOM 1262 C CA . VAL A 1 159 ? -29.357 -24.251 20.359 1.00 80.88 159 VAL A CA 1
ATOM 1263 C C . VAL A 1 159 ? -28.947 -25.587 20.988 1.00 80.88 159 VAL A C 1
ATOM 1265 O O . VAL A 1 159 ? -29.388 -26.627 20.513 1.00 80.88 159 VAL A O 1
ATOM 1268 N N . ALA A 1 160 ? -28.161 -25.576 22.068 1.00 82.19 160 ALA A N 1
ATOM 1269 C CA . ALA A 1 160 ? -27.777 -26.786 22.797 1.00 82.19 160 ALA A CA 1
ATOM 1270 C C . ALA A 1 160 ? -28.922 -27.396 23.630 1.00 82.19 160 ALA A C 1
ATOM 1272 O O . ALA A 1 160 ? -28.879 -28.584 23.928 1.00 82.19 160 ALA A O 1
ATOM 1273 N N . PHE A 1 161 ? -29.938 -26.612 24.004 1.00 79.25 161 PHE A N 1
ATOM 1274 C CA . PHE A 1 161 ? -31.134 -27.111 24.695 1.00 79.25 161 PHE A CA 1
ATOM 1275 C C . PHE A 1 161 ? -32.165 -27.755 23.750 1.00 79.25 161 PHE A C 1
ATOM 1277 O O . PHE A 1 161 ? -32.941 -28.598 24.201 1.00 79.25 161 PHE A O 1
ATOM 1284 N N . TYR A 1 162 ? -32.203 -27.356 22.471 1.00 77.94 162 TYR A N 1
ATOM 1285 C CA . TYR A 1 162 ? -33.140 -27.879 21.458 1.00 77.94 162 TYR A CA 1
ATOM 1286 C C . TYR A 1 162 ? -32.518 -28.867 20.453 1.00 77.94 162 TYR A C 1
ATOM 1288 O O . TYR A 1 162 ? -33.258 -29.441 19.649 1.00 77.94 162 TYR A O 1
ATOM 1296 N N . GLY A 1 163 ? -31.192 -29.031 20.457 1.00 55.81 163 GLY A N 1
ATOM 1297 C CA . GLY A 1 163 ? -30.458 -30.036 19.673 1.00 55.81 163 GLY A CA 1
ATOM 1298 C C . GLY A 1 163 ? -30.254 -31.331 20.443 1.00 55.81 163 GLY A C 1
ATOM 1299 O O . GLY A 1 163 ? -30.297 -32.395 19.786 1.00 55.81 163 GLY A O 1
#

Foldseek 3Di:
DVVVVVVVVVVVVVVVLVVVLVVQLVVQLVVQLVVLVVVCPPPVVVCCVVPVDPPDPPVVCCSPPVSSVVSNVVSVVVSVVVVVVVVVVVVLVVQQVVLVVPPPDSCPSVVVVVVVVVVVVVVCVVPVDPVVVVVVVVVVVVVVVVVVVVVCVVCVVVVVVVD

Mean predicted aligned error: 13.91 Å

pLDDT: mean 72.44, std 8.81, range [52.28, 93.0]

Radius of gyration: 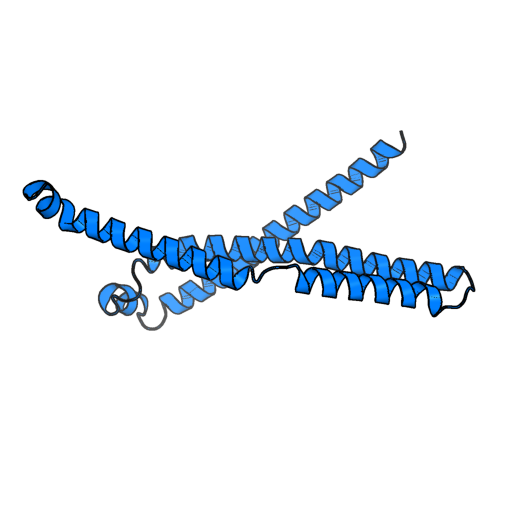25.83 Å; Cα contacts (8 Å, |Δi|>4): 52; chains: 1; bounding box: 65×47×66 Å

Organism: NCBI:txid116150